Protein AF-A0A0F8WKS5-F1 (afdb_monomer_lite)

Secondary structure (DSSP, 8-state):
-HHHHHHHHHHHHHHHHHHHHHHH---HHHHHHHHHHHHHH--GGGGGG--EEEEEEE--SS--HHHHHHHHHHHHHTTEEEEEEEPPTT-HHHHHH-TTSTT--

Structure (mmCIF, N/CA/C/O backbone):
data_AF-A0A0F8WKS5-F1
#
_entry.id   AF-A0A0F8WKS5-F1
#
loop_
_atom_site.group_PDB
_atom_site.id
_atom_site.type_symbol
_atom_site.label_atom_id
_atom_site.label_alt_id
_atom_site.label_comp_id
_atom_site.label_asym_id
_atom_site.label_entity_id
_atom_site.label_seq_id
_atom_site.pdbx_PDB_ins_code
_atom_site.Cartn_x
_atom_site.Cartn_y
_atom_site.Cartn_z
_atom_site.occupancy
_atom_site.B_iso_or_equiv
_atom_site.auth_seq_id
_atom_site.auth_comp_id
_atom_site.auth_asym_id
_atom_site.auth_atom_id
_atom_site.pdbx_PDB_model_num
ATOM 1 N N . MET A 1 1 ? 2.352 -18.961 25.950 1.00 55.34 1 MET A N 1
ATOM 2 C CA . MET A 1 1 ? 1.310 -19.036 24.900 1.00 55.34 1 MET A CA 1
ATOM 3 C C . MET A 1 1 ? 0.205 -17.989 25.073 1.00 55.34 1 MET A C 1
ATOM 5 O O . MET A 1 1 ? -0.133 -17.367 24.085 1.00 55.34 1 MET A O 1
ATOM 9 N N . ASN A 1 2 ? -0.294 -17.699 26.287 1.00 60.78 2 ASN A N 1
ATOM 10 C CA . ASN A 1 2 ? -1.365 -16.696 26.487 1.00 60.78 2 ASN A CA 1
ATOM 11 C C . ASN A 1 2 ? -0.941 -15.215 26.369 1.00 60.78 2 ASN A C 1
ATOM 13 O O . ASN A 1 2 ? -1.789 -14.365 26.132 1.00 60.78 2 ASN A O 1
ATOM 17 N N . GLN A 1 3 ? 0.344 -14.885 26.538 1.00 60.25 3 GLN A N 1
ATOM 18 C CA . GLN A 1 3 ? 0.806 -13.490 26.520 1.00 60.25 3 GLN A CA 1
ATOM 19 C C . GLN A 1 3 ? 0.899 -12.910 25.094 1.00 60.25 3 GLN A C 1
ATOM 21 O O . GLN A 1 3 ? 0.333 -11.853 24.841 1.00 60.25 3 GLN A O 1
ATOM 26 N N . ALA A 1 4 ? 1.486 -13.652 24.148 1.00 59.72 4 ALA A N 1
ATOM 27 C CA . ALA A 1 4 ? 1.615 -13.229 22.748 1.00 59.72 4 ALA A CA 1
ATOM 28 C C . ALA A 1 4 ? 0.255 -13.044 22.042 1.00 59.72 4 ALA A C 1
ATOM 30 O O . ALA A 1 4 ? 0.064 -12.092 21.294 1.00 59.72 4 ALA A O 1
ATOM 31 N N . LEU A 1 5 ? -0.726 -13.908 22.339 1.00 59.69 5 LEU A N 1
ATOM 32 C CA . LEU A 1 5 ? -2.093 -13.785 21.811 1.00 59.69 5 LEU A CA 1
ATOM 33 C C . LEU A 1 5 ? -2.804 -12.520 22.323 1.00 59.69 5 LEU A C 1
ATOM 35 O O . LEU A 1 5 ? -3.561 -11.889 21.590 1.00 59.69 5 LEU A O 1
ATOM 39 N N . ASN A 1 6 ? -2.562 -12.121 23.574 1.00 62.12 6 ASN A N 1
ATOM 40 C CA . ASN A 1 6 ? -3.141 -10.898 24.137 1.00 62.12 6 ASN A CA 1
ATOM 41 C C . ASN A 1 6 ? -2.485 -9.628 23.577 1.00 62.12 6 ASN A C 1
ATOM 43 O O . ASN A 1 6 ? -3.166 -8.620 23.394 1.00 62.12 6 ASN A O 1
ATOM 47 N N . GLU A 1 7 ? -1.184 -9.676 23.291 1.00 63.62 7 GLU A N 1
ATOM 48 C CA . GLU A 1 7 ? -0.435 -8.574 22.679 1.00 63.62 7 GLU A CA 1
ATOM 49 C C . GLU A 1 7 ? -0.891 -8.337 21.228 1.00 63.62 7 GLU A C 1
ATOM 51 O O . GLU A 1 7 ? -1.295 -7.219 20.902 1.00 63.62 7 GLU A O 1
ATOM 56 N N . ALA A 1 8 ? -0.993 -9.392 20.410 1.00 64.06 8 ALA A N 1
ATOM 57 C CA . ALA A 1 8 ? -1.477 -9.304 19.027 1.00 64.06 8 ALA A CA 1
ATOM 58 C C . ALA A 1 8 ? -2.926 -8.777 18.922 1.00 64.06 8 ALA A C 1
ATOM 60 O O . ALA A 1 8 ? -3.247 -7.949 18.062 1.00 64.06 8 ALA A O 1
ATOM 61 N N . ASN A 1 9 ? -3.805 -9.195 19.841 1.00 67.88 9 ASN A N 1
ATOM 62 C CA . ASN A 1 9 ? -5.183 -8.699 19.913 1.00 67.88 9 ASN A CA 1
ATOM 63 C C . ASN A 1 9 ? -5.257 -7.206 20.284 1.00 67.88 9 ASN A C 1
ATOM 65 O O . ASN A 1 9 ? -6.106 -6.476 19.770 1.00 67.88 9 ASN A O 1
ATOM 69 N N . ASN A 1 10 ? -4.362 -6.734 21.157 1.00 77.69 10 ASN A N 1
ATOM 70 C CA . ASN A 1 10 ? -4.286 -5.329 21.558 1.00 77.69 10 ASN A CA 1
ATOM 71 C C . ASN A 1 10 ? -3.774 -4.446 20.408 1.00 77.69 10 ASN A C 1
ATOM 73 O O . ASN A 1 10 ? -4.318 -3.378 20.138 1.00 77.69 10 ASN A O 1
ATOM 77 N N . GLU A 1 11 ? -2.760 -4.902 19.678 1.00 78.06 11 GLU A N 1
ATOM 78 C CA . GLU A 1 11 ? -2.217 -4.155 18.542 1.00 78.06 11 GLU A CA 1
ATOM 79 C C . GLU A 1 11 ? -3.178 -4.105 17.350 1.00 78.06 11 GLU A C 1
ATOM 81 O O . GLU A 1 11 ? -3.350 -3.043 16.747 1.00 78.06 11 GLU A O 1
ATOM 86 N N . SER A 1 12 ? -3.891 -5.200 17.07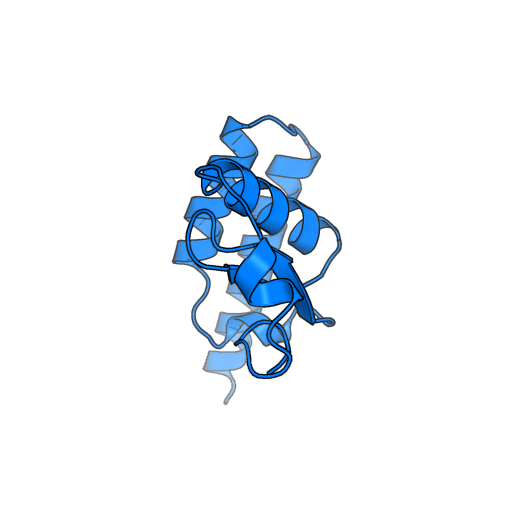6 1.00 78.25 12 SER A N 1
ATOM 87 C CA . SER A 1 12 ? -4.958 -5.229 16.068 1.00 78.25 12 SER A CA 1
ATOM 88 C C . SER A 1 12 ? -6.079 -4.233 16.388 1.00 78.25 12 SER A C 1
ATOM 90 O O . SER A 1 12 ? -6.557 -3.524 15.499 1.00 78.25 12 SER A O 1
ATOM 92 N N . ALA A 1 13 ? -6.467 -4.114 17.664 1.00 82.88 13 ALA A N 1
ATOM 93 C CA . ALA A 1 13 ? -7.439 -3.114 18.105 1.00 82.88 13 ALA A CA 1
ATOM 94 C C . ALA A 1 13 ? -6.922 -1.678 17.895 1.00 82.88 13 ALA A C 1
ATOM 96 O O . ALA A 1 13 ? -7.633 -0.851 17.326 1.00 82.88 13 ALA A O 1
ATOM 97 N N . LYS A 1 14 ? -5.657 -1.400 18.242 1.00 87.56 14 LYS A N 1
ATOM 98 C CA . LYS A 1 14 ? -5.031 -0.085 18.004 1.00 87.56 14 LYS A CA 1
ATOM 99 C C . LYS A 1 14 ? -4.999 0.291 16.524 1.00 87.56 14 LYS A C 1
ATOM 101 O O . LYS A 1 14 ? -5.267 1.441 16.183 1.00 87.56 14 LYS A O 1
ATOM 106 N N . ILE A 1 15 ? -4.668 -0.652 15.638 1.00 88.38 15 ILE A N 1
ATOM 107 C CA . ILE A 1 15 ? -4.675 -0.407 14.188 1.00 88.38 15 ILE A CA 1
ATOM 108 C C . ILE A 1 15 ? -6.087 -0.059 13.724 1.00 88.38 15 ILE A C 1
ATOM 110 O O . ILE A 1 15 ? -6.258 0.898 12.971 1.00 88.38 15 ILE A O 1
ATOM 114 N N . LYS A 1 16 ? -7.104 -0.778 14.205 1.00 89.06 16 LYS A N 1
ATOM 115 C CA . LYS A 1 16 ? -8.499 -0.480 13.876 1.00 89.06 16 LYS A CA 1
ATOM 116 C C . LYS A 1 16 ? -8.892 0.940 14.292 1.00 89.06 16 LYS A C 1
ATOM 118 O O . LYS A 1 16 ? -9.454 1.662 13.475 1.00 89.06 16 LYS A O 1
ATOM 123 N N . ASP A 1 17 ? -8.527 1.370 15.498 1.00 91.50 17 ASP A N 1
ATOM 124 C CA . ASP A 1 17 ? -8.804 2.730 15.985 1.00 91.50 17 ASP A CA 1
ATOM 125 C C . ASP A 1 17 ? -8.113 3.809 15.129 1.00 91.50 17 ASP A C 1
ATOM 127 O O . ASP A 1 17 ? -8.693 4.856 14.820 1.00 91.50 17 ASP A O 1
ATOM 131 N N . ILE A 1 18 ? -6.877 3.542 14.688 1.00 93.19 18 ILE A N 1
ATOM 132 C CA . ILE A 1 18 ? -6.148 4.421 13.764 1.00 93.19 18 ILE A CA 1
ATOM 133 C C . ILE A 1 18 ? -6.897 4.532 12.430 1.00 93.19 18 ILE A C 1
ATOM 135 O O . ILE A 1 18 ? -7.082 5.637 11.920 1.00 93.19 18 ILE A O 1
ATOM 139 N N . LEU A 1 19 ? -7.344 3.406 11.873 1.00 93.44 19 LEU A N 1
ATOM 140 C CA . LEU A 1 19 ? -8.058 3.368 10.597 1.00 93.44 19 LEU A CA 1
ATOM 141 C C . LEU A 1 19 ? -9.434 4.046 10.671 1.00 93.44 19 LEU A C 1
ATOM 143 O O . LEU A 1 19 ? -9.820 4.726 9.722 1.00 93.44 19 LEU A O 1
ATOM 147 N N . GLU A 1 20 ? -10.156 3.940 11.790 1.00 93.88 20 GLU A N 1
ATOM 148 C CA . GLU A 1 20 ? -11.429 4.653 11.986 1.00 93.88 20 GLU A CA 1
ATOM 149 C C . GLU A 1 20 ? -11.252 6.179 11.952 1.00 93.88 20 GLU A C 1
ATOM 151 O O . 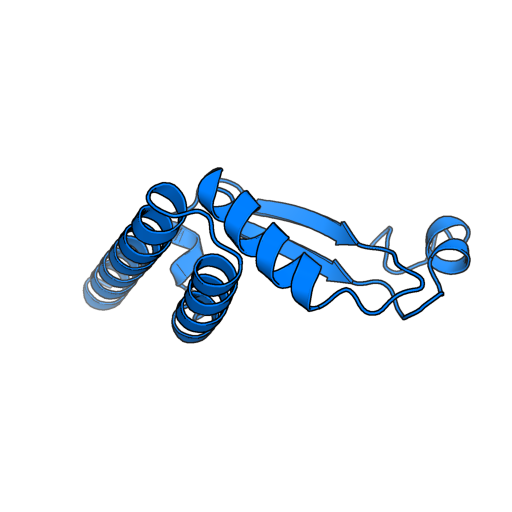GLU A 1 20 ? -12.098 6.892 11.409 1.00 93.88 20 GLU A O 1
ATOM 156 N N . THR A 1 21 ? -10.112 6.693 12.428 1.00 93.94 21 THR A N 1
ATOM 157 C CA . THR A 1 21 ? -9.783 8.124 12.293 1.00 93.94 21 THR A CA 1
ATOM 158 C C . THR A 1 21 ? -9.716 8.551 10.825 1.00 93.94 21 THR A C 1
ATOM 160 O O . THR A 1 21 ? -10.248 9.597 10.459 1.00 93.94 21 THR A O 1
ATOM 163 N N . VAL A 1 22 ? -9.097 7.727 9.974 1.00 95.88 22 VAL A N 1
ATOM 164 C CA . VAL A 1 22 ? -8.964 8.011 8.538 1.00 95.88 22 VAL A CA 1
ATOM 165 C C . VAL A 1 22 ? -10.313 7.918 7.823 1.00 95.88 22 VAL A C 1
ATOM 167 O O . VAL A 1 22 ? -10.592 8.738 6.953 1.00 95.88 22 VAL A O 1
ATOM 170 N N . LYS A 1 23 ? -11.177 6.966 8.204 1.00 94.56 23 LYS A N 1
ATOM 171 C CA . LYS A 1 23 ? -12.537 6.864 7.644 1.00 94.56 23 LYS A CA 1
ATOM 172 C C . LYS A 1 23 ? -13.386 8.096 7.947 1.00 94.56 23 LYS A C 1
ATOM 174 O O . LYS A 1 23 ? -14.178 8.504 7.104 1.00 94.56 23 LYS A O 1
ATOM 179 N N . SER A 1 24 ? -13.240 8.652 9.150 1.00 95.62 24 SER A N 1
ATOM 180 C CA . SER A 1 24 ? -13.999 9.821 9.600 1.00 95.62 24 SER A CA 1
ATOM 181 C C . SER A 1 24 ? -13.555 11.111 8.899 1.00 95.62 24 SER A C 1
ATOM 183 O O . SER A 1 24 ? -14.393 11.911 8.488 1.00 95.62 24 SER A O 1
ATOM 185 N N . ASP A 1 25 ? -12.244 11.298 8.718 1.00 96.06 25 ASP A N 1
ATOM 186 C CA . ASP A 1 25 ? -11.662 12.454 8.028 1.00 96.06 25 ASP A CA 1
ATOM 187 C C . ASP A 1 25 ? -10.536 12.001 7.073 1.00 96.06 25 ASP A C 1
ATOM 189 O O . ASP A 1 25 ? -9.376 11.871 7.490 1.00 96.06 25 ASP A O 1
ATOM 193 N N . PRO A 1 26 ? -10.848 11.750 5.786 1.00 93.88 26 PRO A N 1
ATOM 194 C CA . PRO A 1 26 ? -9.904 11.209 4.811 1.00 93.88 26 PRO A CA 1
ATOM 195 C C . PRO A 1 26 ? -8.986 12.296 4.222 1.00 93.88 26 PRO A C 1
ATOM 197 O O . PRO A 1 26 ? -8.906 12.489 3.009 1.00 93.88 26 PRO A O 1
ATOM 200 N N . SER A 1 27 ? -8.272 13.023 5.080 1.00 95.94 27 SER A N 1
ATOM 201 C CA . SER A 1 27 ? -7.272 14.014 4.676 1.00 95.94 27 SER A CA 1
ATOM 202 C C . SER A 1 27 ? -5.885 13.386 4.504 1.00 95.94 27 SER A C 1
ATOM 204 O O . SER A 1 27 ? -5.515 12.460 5.226 1.00 95.94 27 SER A O 1
ATOM 206 N N . TYR A 1 28 ? -5.056 13.933 3.606 1.00 94.25 28 TYR A N 1
ATOM 207 C CA . TYR A 1 28 ? -3.676 13.454 3.411 1.00 94.25 28 TYR A CA 1
ATOM 208 C C . TYR A 1 28 ? -2.869 13.405 4.721 1.00 94.25 28 TYR A C 1
ATOM 210 O O . TYR A 1 28 ? -2.097 12.478 4.954 1.00 94.25 28 TYR A O 1
ATOM 218 N N . ILE A 1 29 ? -3.083 14.380 5.610 1.00 95.62 29 ILE A N 1
ATOM 219 C CA . ILE A 1 29 ? -2.422 14.439 6.919 1.00 95.62 29 ILE A CA 1
ATOM 220 C C . ILE A 1 29 ? -2.813 13.228 7.774 1.00 95.62 29 ILE A C 1
ATOM 222 O O . ILE A 1 29 ? -1.945 12.613 8.393 1.00 95.62 29 ILE A O 1
ATOM 226 N N . ASN A 1 30 ? -4.093 12.848 7.785 1.00 96.19 30 ASN A N 1
ATOM 227 C CA . ASN A 1 30 ? -4.561 11.685 8.536 1.00 96.19 30 ASN A CA 1
ATOM 228 C C . ASN A 1 30 ? -4.043 10.375 7.941 1.00 96.19 30 ASN A C 1
ATOM 230 O O . ASN A 1 30 ? -3.618 9.511 8.704 1.00 96.19 30 ASN A O 1
ATOM 234 N N . TYR A 1 31 ? -3.974 10.261 6.611 1.00 96.81 31 TYR A N 1
ATOM 235 C CA . TYR A 1 31 ? -3.326 9.131 5.936 1.00 96.81 31 TYR A CA 1
ATOM 236 C C . TYR A 1 31 ? -1.856 8.998 6.339 1.00 96.81 31 TYR A C 1
ATOM 238 O O . TYR A 1 31 ? -1.425 7.936 6.786 1.00 96.81 31 TYR A O 1
ATOM 246 N N . TRP A 1 32 ? -1.090 10.086 6.249 1.00 96.00 32 TRP A N 1
ATOM 247 C CA . TRP A 1 32 ? 0.328 10.080 6.602 1.00 96.00 32 TRP A CA 1
ATOM 248 C C . TRP A 1 32 ? 0.551 9.742 8.080 1.00 96.00 32 TRP A C 1
ATOM 250 O O . TRP A 1 32 ? 1.396 8.912 8.423 1.00 96.00 32 TRP A O 1
ATOM 260 N N . ASN A 1 33 ? -0.244 10.339 8.969 1.00 95.25 33 ASN A N 1
ATOM 261 C CA . ASN A 1 33 ? -0.179 10.064 10.400 1.00 95.25 33 ASN A CA 1
ATOM 262 C C . ASN A 1 33 ? -0.533 8.606 10.714 1.00 95.25 33 ASN A C 1
ATOM 264 O O . ASN A 1 33 ? 0.141 7.982 11.534 1.00 95.25 33 ASN A O 1
ATOM 268 N N . ALA A 1 34 ? -1.566 8.057 10.071 1.00 94.88 34 ALA A N 1
ATOM 269 C CA . ALA A 1 34 ? -1.944 6.658 10.214 1.00 94.88 34 ALA A CA 1
ATOM 270 C C . ALA A 1 34 ? -0.821 5.732 9.739 1.00 94.88 34 ALA A C 1
ATOM 272 O O . ALA A 1 34 ? -0.423 4.840 10.484 1.00 94.88 34 ALA A O 1
ATOM 273 N N . TYR A 1 35 ? -0.245 6.001 8.567 1.00 94.88 35 TYR A N 1
ATOM 274 C CA . TYR A 1 35 ? 0.869 5.238 8.004 1.00 94.88 35 TYR A CA 1
ATOM 275 C C . TYR A 1 35 ? 2.066 5.196 8.959 1.00 94.88 35 TYR A C 1
ATOM 277 O O . TYR A 1 35 ? 2.553 4.121 9.307 1.00 94.88 35 TYR A O 1
ATOM 285 N N . LYS A 1 36 ? 2.488 6.353 9.484 1.00 93.50 36 LYS A N 1
ATOM 286 C CA . LYS A 1 36 ? 3.593 6.428 10.453 1.00 93.50 36 LYS A CA 1
ATOM 287 C C . LYS A 1 36 ? 3.298 5.678 11.754 1.00 93.50 36 LYS A C 1
ATOM 289 O O . LYS A 1 36 ? 4.199 5.030 12.282 1.00 93.50 36 LYS A O 1
ATOM 294 N N . LYS A 1 37 ? 2.066 5.758 12.272 1.00 92.75 37 LYS A N 1
ATOM 295 C CA . LYS A 1 37 ? 1.660 5.033 13.488 1.00 92.75 37 LYS A CA 1
ATOM 296 C C . LYS A 1 37 ? 1.635 3.525 13.257 1.00 92.75 37 LYS A C 1
ATOM 298 O O . LYS A 1 37 ? 2.174 2.788 14.073 1.00 92.75 37 LYS A O 1
ATOM 303 N N . ILE A 1 38 ? 1.062 3.070 12.146 1.00 90.06 38 ILE A N 1
ATOM 304 C CA . ILE A 1 38 ? 0.966 1.644 11.825 1.00 90.06 38 ILE A CA 1
ATOM 305 C C . ILE A 1 38 ? 2.358 1.040 11.633 1.00 90.06 38 ILE A C 1
ATOM 307 O O . ILE A 1 38 ? 2.625 0.014 12.243 1.00 90.06 38 ILE A O 1
ATOM 311 N N . GLN A 1 39 ? 3.274 1.719 10.930 1.00 87.19 39 GLN A N 1
ATOM 312 C CA . GLN A 1 39 ? 4.667 1.268 10.801 1.00 87.19 39 GLN A CA 1
ATOM 313 C C . GLN A 1 39 ? 5.373 1.056 12.144 1.00 87.19 39 GLN A C 1
ATOM 315 O O . GLN A 1 39 ? 6.206 0.166 12.263 1.00 87.19 39 GLN A O 1
ATOM 320 N N . SER A 1 40 ? 5.059 1.877 13.153 1.00 84.50 40 SER A N 1
ATOM 321 C CA . SER A 1 40 ? 5.633 1.729 14.498 1.00 84.50 40 SER A CA 1
ATOM 322 C C . SER A 1 40 ? 5.029 0.575 15.301 1.00 84.50 40 SER A C 1
ATOM 324 O O . SER A 1 40 ? 5.616 0.157 16.294 1.00 84.50 40 SER A O 1
ATOM 326 N N . ILE A 1 41 ? 3.854 0.095 14.886 1.00 81.19 41 ILE A N 1
ATOM 327 C CA . ILE A 1 41 ? 3.114 -0.981 15.539 1.00 81.19 41 ILE A CA 1
ATOM 328 C C . ILE A 1 41 ? 3.475 -2.322 14.901 1.00 81.19 41 ILE A C 1
ATOM 330 O O . ILE A 1 41 ? 3.727 -3.260 15.640 1.00 81.19 41 ILE A O 1
ATOM 334 N N . THR A 1 42 ? 3.561 -2.413 13.568 1.00 64.25 42 THR A N 1
ATOM 335 C CA . THR A 1 42 ? 3.896 -3.639 12.816 1.00 64.25 42 THR A CA 1
ATOM 336 C C . THR A 1 42 ? 5.257 -4.227 13.190 1.00 64.25 42 THR A C 1
ATOM 338 O O . THR A 1 42 ? 6.259 -3.996 12.522 1.00 64.25 42 THR A O 1
ATOM 341 N N . SER A 1 43 ? 5.258 -5.033 14.250 1.00 55.06 43 SER A N 1
ATOM 342 C CA . SER A 1 43 ? 6.123 -6.199 14.405 1.00 55.06 43 SER A CA 1
ATOM 343 C C . SER A 1 43 ? 5.501 -7.365 13.624 1.00 55.06 43 SER A C 1
ATOM 345 O O . SER A 1 43 ? 4.279 -7.421 13.472 1.00 55.06 43 SER A O 1
ATOM 347 N N . GLU A 1 44 ? 6.326 -8.282 13.115 1.00 55.41 44 GLU A N 1
ATOM 348 C CA . GLU A 1 44 ? 5.958 -9.401 12.217 1.00 55.41 44 GLU A CA 1
ATOM 349 C C . GLU A 1 44 ? 4.766 -10.264 12.701 1.00 55.41 44 GLU A C 1
ATOM 351 O O . GLU A 1 44 ? 4.146 -10.976 11.921 1.00 55.41 44 GLU A O 1
ATOM 356 N N . THR A 1 45 ? 4.402 -10.172 13.980 1.00 49.94 45 THR A N 1
ATOM 357 C CA . THR A 1 45 ? 3.314 -10.891 14.657 1.00 49.94 45 THR A CA 1
ATOM 358 C C . THR A 1 45 ? 1.892 -10.357 14.419 1.00 49.94 45 THR A C 1
ATOM 360 O O . THR A 1 45 ? 0.932 -11.028 14.785 1.00 49.94 45 THR A O 1
ATOM 363 N N . ILE A 1 46 ? 1.712 -9.164 13.842 1.00 53.38 46 ILE A N 1
ATOM 364 C CA . ILE A 1 46 ? 0.395 -8.481 13.762 1.00 53.38 46 ILE A CA 1
ATOM 365 C C . ILE A 1 46 ? -0.469 -8.948 12.579 1.00 53.38 46 ILE A C 1
ATOM 367 O O . ILE A 1 46 ? -1.659 -8.639 12.493 1.00 53.38 46 ILE A O 1
ATOM 371 N N . GLU A 1 47 ? 0.103 -9.736 11.672 1.00 54.78 47 GLU A N 1
ATOM 372 C CA . GLU A 1 47 ? -0.608 -10.264 10.504 1.00 54.78 47 GLU A CA 1
ATOM 373 C C . GLU A 1 47 ? -1.777 -11.210 10.867 1.00 54.78 47 GLU A C 1
ATOM 375 O O . GLU A 1 47 ? -2.667 -11.413 10.048 1.00 54.78 47 GLU A O 1
ATOM 380 N N . ASP A 1 48 ? -1.866 -11.695 12.112 1.00 51.53 48 ASP A N 1
ATOM 381 C CA . ASP A 1 48 ? -2.865 -12.683 12.564 1.00 51.53 48 ASP A CA 1
ATOM 382 C C . ASP A 1 48 ? -4.335 -12.189 12.599 1.00 51.53 48 ASP A C 1
ATOM 384 O O . ASP A 1 48 ? -5.254 -12.993 12.779 1.00 51.53 48 ASP A O 1
ATOM 388 N N . GLY A 1 49 ? -4.602 -10.887 12.419 1.00 52.12 49 GLY A N 1
ATOM 389 C CA . GLY A 1 49 ? -5.961 -10.310 12.445 1.00 52.12 49 GLY A CA 1
ATOM 390 C C . GLY A 1 49 ? -6.563 -9.938 11.081 1.00 52.12 49 GLY A C 1
ATOM 391 O O . GLY A 1 49 ? -7.779 -9.758 10.969 1.00 52.12 49 GLY A O 1
ATOM 392 N N . LEU A 1 50 ? -5.739 -9.809 10.039 1.00 60.38 50 LEU A N 1
ATOM 393 C CA . LEU A 1 50 ? -6.166 -9.471 8.680 1.00 60.38 50 LEU A CA 1
ATOM 394 C C . LEU A 1 50 ? -6.113 -10.741 7.829 1.00 60.38 50 LEU A C 1
ATOM 396 O O . LEU A 1 50 ? -5.077 -11.377 7.699 1.00 60.38 50 LEU A O 1
ATOM 400 N N . GLN A 1 51 ? -7.245 -11.126 7.244 1.00 65.25 51 GLN A N 1
ATOM 401 C CA . GLN A 1 51 ? -7.386 -12.479 6.692 1.00 65.25 51 GLN A CA 1
ATOM 402 C C . GLN A 1 51 ? -6.738 -12.664 5.315 1.00 65.25 51 GLN A C 1
ATOM 404 O O . GLN A 1 51 ? -6.538 -13.799 4.891 1.00 65.25 51 GLN A O 1
ATOM 409 N N . ASN A 1 52 ? -6.422 -11.574 4.608 1.00 81.31 52 ASN A N 1
ATOM 410 C CA . ASN A 1 52 ? -5.977 -11.637 3.221 1.00 81.31 52 ASN A CA 1
ATOM 411 C C . ASN A 1 52 ? -4.768 -10.734 2.972 1.00 81.31 52 ASN A C 1
ATOM 413 O O . ASN A 1 52 ? -4.821 -9.521 3.179 1.00 81.31 52 ASN A O 1
ATOM 417 N N . VAL A 1 53 ? -3.693 -11.323 2.455 1.00 87.19 53 VAL A N 1
ATOM 418 C CA . VAL A 1 53 ? -2.527 -10.585 1.964 1.00 87.19 53 VAL A CA 1
ATOM 419 C C . VAL A 1 53 ? -2.806 -10.096 0.545 1.00 87.19 53 VAL A C 1
ATOM 421 O O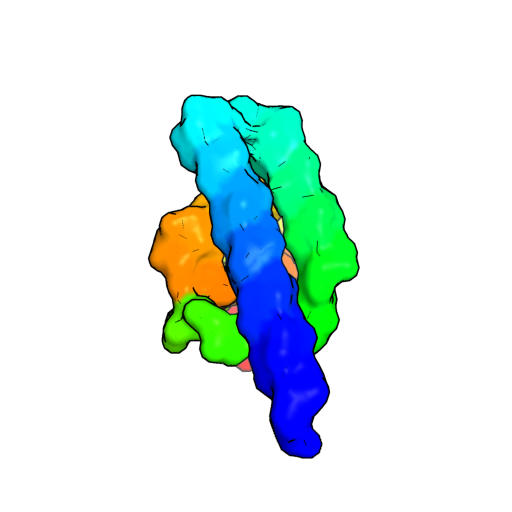 . VAL A 1 53 ? -3.119 -10.893 -0.340 1.00 87.19 53 VAL A O 1
ATOM 424 N N . LEU A 1 54 ? -2.656 -8.792 0.311 1.00 90.75 54 LEU A N 1
ATOM 425 C CA . LEU A 1 54 ? -2.660 -8.201 -1.022 1.00 90.75 54 LEU A CA 1
ATOM 426 C C . LEU A 1 54 ? -1.221 -7.896 -1.438 1.00 90.75 54 LEU A C 1
ATOM 428 O O . LEU A 1 54 ? -0.620 -6.921 -0.985 1.00 90.75 54 LEU A O 1
ATOM 432 N N . LYS A 1 55 ? -0.683 -8.723 -2.337 1.00 91.31 55 LYS A N 1
ATOM 433 C CA . LYS A 1 55 ? 0.608 -8.464 -2.979 1.00 91.31 55 LYS A CA 1
ATOM 434 C C . LYS A 1 55 ? 0.413 -7.500 -4.144 1.00 91.31 55 LYS A C 1
ATOM 436 O O . LYS A 1 55 ? -0.373 -7.780 -5.047 1.00 91.31 55 LYS A O 1
ATOM 441 N N . MET A 1 56 ? 1.129 -6.381 -4.134 1.00 93.25 56 MET A N 1
ATOM 442 C CA . MET A 1 56 ? 1.041 -5.354 -5.168 1.00 93.25 56 MET A CA 1
ATOM 443 C C . MET A 1 56 ? 2.433 -4.962 -5.657 1.00 93.25 56 MET A C 1
ATOM 445 O O . MET A 1 56 ? 3.263 -4.479 -4.892 1.00 93.25 56 MET A O 1
ATOM 449 N N . ALA A 1 57 ? 2.672 -5.131 -6.955 1.00 94.69 57 ALA A N 1
ATOM 450 C CA . ALA A 1 57 ? 3.855 -4.601 -7.615 1.00 94.69 57 ALA A CA 1
ATOM 451 C C . ALA A 1 57 ? 3.600 -3.159 -8.065 1.00 94.69 57 ALA A C 1
ATOM 453 O O . ALA A 1 57 ? 2.629 -2.894 -8.776 1.00 94.69 57 ALA A O 1
ATOM 454 N N . VAL A 1 58 ? 4.481 -2.234 -7.688 1.00 94.31 58 VAL A N 1
ATOM 455 C CA . VAL A 1 58 ? 4.406 -0.832 -8.100 1.00 94.31 58 VAL A CA 1
ATOM 456 C C . VAL A 1 58 ? 5.645 -0.469 -8.907 1.00 94.31 58 VAL A C 1
ATOM 458 O O . VAL A 1 58 ? 6.780 -0.571 -8.443 1.00 94.31 58 VAL A O 1
ATOM 461 N N . LEU A 1 59 ? 5.413 -0.065 -10.155 1.00 94.44 59 LEU A N 1
ATOM 462 C CA . LEU A 1 59 ? 6.448 0.279 -11.118 1.00 94.44 59 LEU A CA 1
ATOM 463 C C . LEU A 1 59 ? 6.278 1.741 -11.512 1.00 94.44 59 LEU A C 1
ATOM 465 O O . LEU A 1 59 ? 5.215 2.136 -11.986 1.00 94.44 59 LEU A O 1
ATOM 469 N N . SER A 1 60 ? 7.321 2.548 -11.323 1.00 92.56 60 SER A N 1
ATOM 470 C CA . SER A 1 60 ? 7.232 3.990 -11.545 1.00 92.56 60 SER A CA 1
ATOM 471 C C . SER A 1 60 ? 8.527 4.589 -12.092 1.00 92.56 60 SER A C 1
ATOM 473 O O . SER A 1 60 ? 9.632 4.105 -11.840 1.00 92.56 60 SER A O 1
ATOM 475 N N . SER A 1 61 ? 8.376 5.681 -12.840 1.00 94.06 61 SER A N 1
ATOM 476 C CA . SER A 1 61 ? 9.447 6.603 -13.239 1.00 94.06 61 SER A CA 1
ATOM 477 C C . SER A 1 61 ? 9.498 7.868 -12.371 1.00 94.06 61 SER A C 1
ATOM 479 O O . SER A 1 61 ? 10.184 8.824 -12.722 1.00 94.06 61 SER A O 1
ATOM 481 N N . TYR A 1 62 ? 8.753 7.891 -11.264 1.00 92.62 62 TYR A N 1
ATOM 482 C CA . TYR A 1 62 ? 8.661 8.993 -10.306 1.00 92.62 62 TYR A CA 1
ATOM 483 C C . TYR A 1 62 ? 8.901 8.486 -8.882 1.00 92.62 62 TYR A C 1
ATOM 485 O O . TYR A 1 62 ? 8.739 7.299 -8.599 1.00 92.62 62 TYR A O 1
ATOM 493 N N . THR A 1 63 ? 9.243 9.397 -7.973 1.00 91.25 63 THR A N 1
ATOM 494 C CA . THR A 1 63 ? 9.218 9.138 -6.528 1.00 91.25 63 THR A CA 1
ATOM 495 C C . THR A 1 63 ? 7.770 8.972 -6.075 1.00 91.25 63 THR A C 1
ATOM 497 O O . THR A 1 63 ? 6.960 9.880 -6.271 1.00 91.25 63 THR A O 1
ATOM 500 N N . ILE A 1 64 ? 7.437 7.820 -5.497 1.00 92.69 64 ILE A N 1
ATOM 501 C CA . ILE A 1 64 ? 6.053 7.452 -5.164 1.00 92.69 64 ILE A CA 1
ATOM 502 C C . ILE A 1 64 ? 5.846 7.162 -3.679 1.00 92.69 64 ILE A C 1
ATOM 504 O O . ILE A 1 64 ? 4.793 6.667 -3.304 1.00 92.69 64 ILE A O 1
ATOM 508 N N . ASP A 1 65 ? 6.805 7.490 -2.819 1.00 91.25 65 ASP A N 1
ATOM 509 C CA . ASP A 1 65 ? 6.714 7.241 -1.379 1.00 91.25 65 ASP A CA 1
ATOM 510 C C . ASP A 1 65 ? 5.423 7.802 -0.744 1.00 91.25 65 ASP A C 1
ATOM 512 O O . ASP A 1 65 ? 4.771 7.066 0.000 1.00 91.25 65 ASP A O 1
ATOM 516 N N . PRO A 1 66 ? 4.962 9.033 -1.072 1.00 92.69 66 PRO A N 1
ATOM 517 C CA . PRO A 1 66 ? 3.683 9.530 -0.560 1.00 92.69 66 PRO A CA 1
ATOM 518 C C . PRO A 1 66 ? 2.482 8.720 -1.061 1.00 92.69 66 PRO A C 1
ATOM 520 O O . PRO A 1 66 ? 1.527 8.504 -0.320 1.00 92.69 66 PRO A O 1
ATOM 523 N N . LEU A 1 67 ? 2.535 8.248 -2.311 1.00 93.56 67 LEU A N 1
ATOM 524 C CA . LEU A 1 67 ? 1.484 7.419 -2.898 1.00 93.56 67 LEU A CA 1
ATOM 525 C C . LEU A 1 67 ? 1.443 6.036 -2.239 1.00 93.56 67 LEU A C 1
ATOM 527 O O . LEU A 1 67 ? 0.359 5.546 -1.945 1.00 93.56 67 LEU A O 1
ATOM 531 N N . LEU A 1 68 ? 2.601 5.426 -1.970 1.00 94.31 68 LEU A N 1
ATOM 532 C CA . LEU A 1 68 ? 2.690 4.145 -1.265 1.00 94.31 68 LEU A CA 1
ATOM 533 C C . LEU A 1 68 ? 2.100 4.242 0.144 1.00 94.31 68 LEU A C 1
ATOM 535 O O . LEU A 1 68 ? 1.361 3.350 0.549 1.00 94.31 68 LEU A O 1
ATOM 539 N N . ALA A 1 69 ? 2.354 5.347 0.853 1.00 94.38 69 ALA A N 1
ATOM 540 C CA . ALA A 1 69 ? 1.748 5.593 2.159 1.00 94.38 69 ALA A CA 1
ATOM 541 C C . ALA A 1 69 ? 0.213 5.663 2.079 1.00 94.38 69 ALA A C 1
ATOM 543 O O . ALA A 1 69 ? -0.472 5.098 2.929 1.00 94.38 69 ALA A O 1
ATOM 544 N N . CYS A 1 70 ? -0.337 6.314 1.049 1.00 95.81 70 CYS A N 1
ATOM 545 C CA . CYS A 1 70 ? -1.783 6.338 0.826 1.00 95.81 70 CYS A CA 1
ATOM 546 C C . CYS A 1 70 ? -2.341 4.946 0.495 1.00 95.81 70 CYS A C 1
ATOM 548 O O . CYS A 1 70 ? -3.287 4.503 1.143 1.00 95.81 70 CYS A O 1
ATOM 550 N N . LEU A 1 71 ? -1.709 4.235 -0.446 1.00 95.50 71 LEU A N 1
ATOM 551 C CA . LEU A 1 71 ? -2.112 2.889 -0.862 1.00 95.50 71 LEU A CA 1
ATOM 552 C C . LEU A 1 71 ? -2.092 1.895 0.300 1.00 95.50 71 LEU A C 1
ATOM 554 O O . LEU A 1 71 ? -3.002 1.082 0.419 1.00 95.50 71 LEU A O 1
ATOM 558 N N . GLU A 1 72 ? -1.086 1.957 1.174 1.00 94.38 72 GLU A N 1
ATOM 559 C CA . GLU A 1 72 ? -1.023 1.109 2.365 1.00 94.38 72 GLU A CA 1
ATOM 560 C C . GLU A 1 72 ? -2.283 1.261 3.228 1.00 94.38 72 GLU A C 1
ATOM 562 O O . GLU A 1 72 ? -2.885 0.267 3.639 1.00 94.38 72 GLU A O 1
ATOM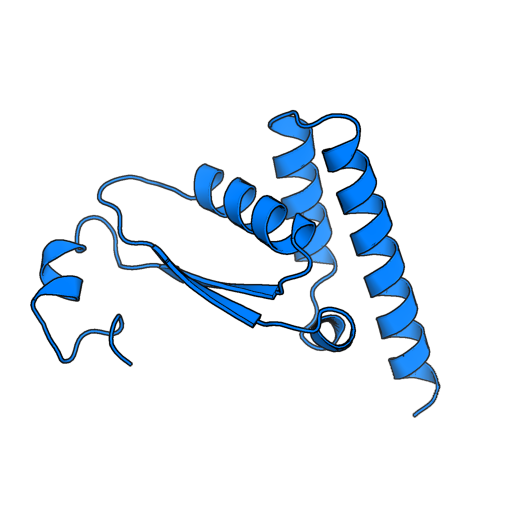 567 N N . ILE A 1 73 ? -2.704 2.500 3.481 1.00 95.50 73 ILE A N 1
ATOM 568 C CA . ILE A 1 73 ? -3.887 2.775 4.296 1.00 95.50 73 ILE A CA 1
ATOM 569 C C . ILE A 1 73 ? -5.165 2.351 3.578 1.00 95.50 73 ILE A C 1
ATOM 571 O O . ILE A 1 73 ? -5.990 1.687 4.201 1.00 95.50 73 ILE A O 1
ATOM 575 N N . ASP A 1 74 ? -5.306 2.645 2.284 1.00 95.69 74 ASP A N 1
ATOM 576 C CA . ASP A 1 74 ? -6.465 2.216 1.489 1.00 95.69 74 ASP A CA 1
ATOM 577 C C . ASP A 1 74 ? -6.643 0.692 1.522 1.00 95.69 74 ASP A C 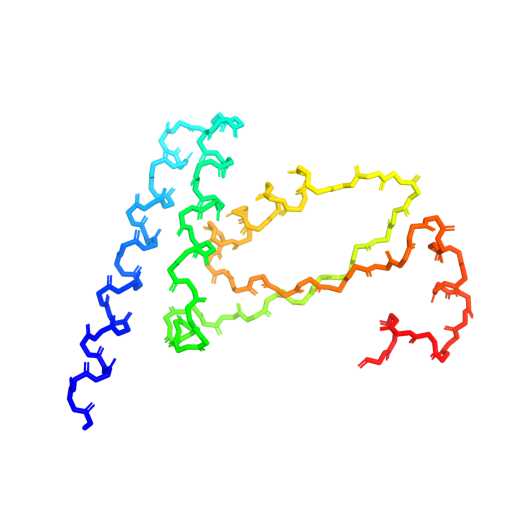1
ATOM 579 O O . ASP A 1 74 ? -7.736 0.179 1.765 1.00 95.69 74 ASP A O 1
ATOM 583 N N . ILE A 1 75 ? -5.553 -0.054 1.346 1.00 93.88 75 ILE A N 1
ATOM 584 C CA . ILE A 1 75 ? -5.565 -1.521 1.367 1.00 93.88 75 ILE A CA 1
ATOM 585 C C . ILE A 1 75 ? -5.961 -2.043 2.755 1.00 93.88 75 ILE A C 1
ATOM 587 O O . ILE A 1 75 ? -6.780 -2.959 2.871 1.00 93.88 75 ILE A O 1
ATOM 591 N N . ARG A 1 76 ? -5.443 -1.433 3.825 1.00 91.50 76 ARG A N 1
ATOM 592 C CA . ARG A 1 76 ? -5.808 -1.801 5.201 1.00 91.50 76 ARG A CA 1
ATOM 593 C C . ARG A 1 76 ? -7.259 -1.458 5.534 1.00 91.50 76 ARG A C 1
ATOM 595 O O . ARG A 1 76 ? -7.913 -2.232 6.228 1.00 91.50 76 ARG A O 1
ATOM 602 N N . LEU A 1 77 ? -7.795 -0.353 5.012 1.00 92.81 77 LEU A N 1
ATOM 603 C CA . LEU A 1 77 ? -9.214 0.004 5.132 1.00 92.81 77 LEU A CA 1
ATOM 604 C C . LEU A 1 77 ? -10.135 -1.030 4.467 1.00 92.81 77 LEU A C 1
ATOM 606 O O . LEU A 1 77 ? -11.262 -1.227 4.925 1.00 92.81 77 LEU A O 1
ATOM 610 N N . LEU A 1 78 ? -9.639 -1.723 3.439 1.00 91.56 78 LEU A N 1
ATOM 611 C CA . LEU A 1 78 ? -10.298 -2.856 2.785 1.00 91.56 78 LEU A CA 1
ATOM 612 C C . LEU A 1 78 ? -10.096 -4.196 3.521 1.00 91.56 78 LEU A C 1
ATOM 614 O O . LEU A 1 78 ? -10.531 -5.233 3.025 1.00 91.56 78 LEU A O 1
ATOM 618 N N . ASN A 1 79 ? -9.485 -4.186 4.711 1.00 88.06 79 ASN A N 1
ATOM 619 C CA . ASN A 1 79 ? -9.140 -5.362 5.517 1.00 88.06 79 ASN A CA 1
ATOM 620 C C . ASN A 1 79 ? -8.127 -6.317 4.855 1.00 88.06 79 ASN A C 1
ATOM 622 O O . ASN A 1 79 ? -8.189 -7.531 5.066 1.00 88.06 79 ASN A O 1
ATOM 626 N N . PHE A 1 80 ? -7.168 -5.777 4.099 1.00 89.25 80 PHE A N 1
ATOM 627 C CA . PHE A 1 80 ? -6.030 -6.531 3.567 1.00 89.25 80 PHE A CA 1
ATOM 628 C C . PHE A 1 80 ? -4.709 -6.136 4.239 1.00 89.25 80 PHE A C 1
ATOM 630 O O . PHE A 1 80 ? -4.539 -5.007 4.703 1.00 89.25 80 PHE A O 1
ATOM 637 N N . ILE A 1 81 ? -3.749 -7.062 4.238 1.00 87.50 81 ILE A N 1
ATOM 638 C CA . ILE A 1 81 ? -2.345 -6.785 4.567 1.00 87.50 81 ILE A CA 1
ATOM 639 C C . ILE A 1 81 ? -1.634 -6.380 3.273 1.00 87.50 81 ILE A C 1
ATOM 641 O O . ILE A 1 81 ? -1.509 -7.221 2.377 1.00 87.50 81 ILE A O 1
ATOM 645 N N . PRO A 1 82 ? -1.179 -5.126 3.131 1.00 90.75 82 PRO A N 1
ATOM 646 C CA . PRO A 1 82 ? -0.425 -4.715 1.958 1.00 90.75 82 PRO A CA 1
ATOM 647 C C . PRO A 1 82 ? 0.986 -5.304 1.992 1.00 90.75 82 PRO A C 1
ATOM 649 O O . PRO A 1 82 ? 1.720 -5.123 2.960 1.00 90.75 82 PRO A O 1
ATOM 652 N N . GLN A 1 83 ? 1.386 -5.954 0.903 1.00 91.06 83 GLN A N 1
ATOM 653 C CA . GLN A 1 83 ? 2.773 -6.325 0.638 1.00 91.06 83 GLN A CA 1
ATOM 654 C C . GLN A 1 83 ? 3.190 -5.732 -0.702 1.00 91.06 83 GLN A C 1
ATOM 656 O O . GLN A 1 83 ? 2.720 -6.157 -1.759 1.00 91.06 83 GLN A O 1
ATOM 661 N N . PHE A 1 84 ? 4.068 -4.734 -0.659 1.00 91.88 84 PHE A N 1
ATOM 662 C CA . PHE A 1 84 ? 4.525 -4.052 -1.861 1.00 91.88 84 PHE A CA 1
ATOM 663 C C . PHE A 1 84 ? 5.829 -4.646 -2.383 1.00 91.88 84 PHE A C 1
ATOM 665 O O . PHE A 1 84 ? 6.808 -4.773 -1.652 1.00 91.88 84 PHE A O 1
ATOM 672 N N . TYR A 1 85 ? 5.860 -4.917 -3.682 1.00 93.00 85 TYR A N 1
ATOM 673 C CA . TYR A 1 85 ? 7.097 -4.984 -4.447 1.00 93.00 85 TYR A CA 1
ATOM 674 C C . TYR A 1 85 ? 7.292 -3.634 -5.142 1.00 93.00 85 TYR A C 1
ATOM 676 O O . TYR A 1 85 ? 6.443 -3.212 -5.928 1.00 93.00 85 TYR A O 1
ATOM 684 N N . LEU A 1 86 ? 8.399 -2.947 -4.856 1.00 92.69 86 LEU A N 1
ATOM 685 C CA . LEU A 1 86 ? 8.742 -1.682 -5.500 1.00 92.69 86 LEU A CA 1
ATOM 686 C C . LEU A 1 86 ? 9.858 -1.910 -6.517 1.00 92.69 86 LEU A C 1
ATOM 688 O O . LEU A 1 86 ? 10.988 -2.232 -6.149 1.00 92.69 86 LEU A O 1
ATOM 692 N N . ALA A 1 87 ? 9.549 -1.714 -7.798 1.00 91.75 87 ALA A N 1
ATOM 693 C CA . ALA A 1 87 ? 10.571 -1.773 -8.833 1.00 91.75 87 ALA A CA 1
ATOM 694 C C . ALA A 1 87 ? 11.573 -0.614 -8.691 1.00 91.75 87 ALA A C 1
ATOM 69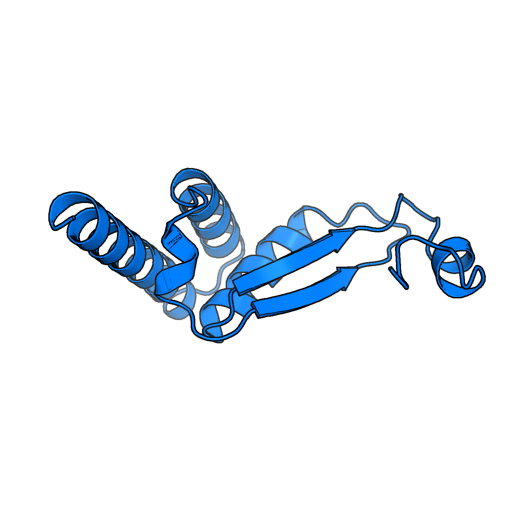6 O O . ALA A 1 87 ? 11.191 0.487 -8.276 1.00 91.75 87 ALA A O 1
ATOM 697 N N . PRO A 1 88 ? 12.839 -0.806 -9.106 1.00 90.56 88 PRO A N 1
ATOM 698 C CA . PRO A 1 88 ? 13.813 0.275 -9.112 1.00 90.56 88 PRO A CA 1
ATOM 699 C C . PRO A 1 88 ? 13.355 1.463 -9.967 1.00 90.56 88 PRO A C 1
ATOM 701 O O . PRO A 1 88 ? 12.667 1.307 -10.984 1.00 90.56 88 PRO A O 1
ATOM 704 N N . PHE A 1 89 ? 13.785 2.661 -9.566 1.00 92.12 89 PHE A N 1
ATOM 705 C CA . PHE A 1 89 ? 13.392 3.914 -10.203 1.00 92.12 89 PHE A CA 1
ATOM 706 C C . PHE A 1 89 ? 13.605 3.888 -11.722 1.00 92.12 89 PHE A C 1
ATOM 708 O O . PHE A 1 89 ? 14.707 3.624 -12.204 1.00 92.12 89 PHE A O 1
ATOM 715 N N . ASN A 1 90 ? 12.542 4.200 -12.471 1.00 92.50 90 ASN A N 1
ATOM 716 C CA . ASN A 1 90 ? 12.544 4.291 -13.933 1.00 92.50 90 ASN A CA 1
ATOM 717 C C . ASN A 1 90 ? 12.978 2.998 -14.661 1.00 92.50 90 ASN A C 1
ATOM 719 O O . ASN A 1 90 ? 13.351 3.038 -15.832 1.00 92.50 90 ASN A O 1
ATOM 723 N N . GLN A 1 91 ? 12.883 1.836 -14.006 1.00 93.25 91 GLN A N 1
ATOM 724 C CA . GLN A 1 91 ? 13.165 0.532 -14.620 1.00 93.25 91 GLN A CA 1
ATOM 725 C C . GLN A 1 91 ? 11.901 -0.243 -15.002 1.00 93.25 91 GLN A C 1
ATOM 727 O O . GLN A 1 91 ? 11.977 -1.426 -15.324 1.00 93.25 91 GLN A O 1
ATOM 732 N N . TYR A 1 92 ? 10.733 0.408 -15.020 1.00 92.44 92 TYR A N 1
ATOM 733 C CA . TYR A 1 92 ? 9.456 -0.268 -15.263 1.00 92.44 92 TYR A CA 1
ATOM 734 C C . TYR A 1 92 ? 9.446 -1.083 -16.569 1.00 92.44 92 TYR A C 1
ATOM 736 O O . TYR A 1 92 ? 9.016 -2.230 -16.566 1.00 92.44 92 TYR A O 1
ATOM 744 N N . ARG A 1 93 ? 9.999 -0.549 -17.670 1.00 93.25 93 ARG A N 1
ATOM 745 C CA . ARG A 1 93 ? 10.099 -1.291 -18.943 1.00 93.25 93 ARG A CA 1
ATOM 746 C C . ARG A 1 93 ? 10.985 -2.528 -18.830 1.00 93.25 93 ARG A C 1
ATOM 748 O O . ARG A 1 93 ? 10.623 -3.571 -19.356 1.00 93.25 93 ARG A O 1
ATOM 755 N N . GLN A 1 94 ? 12.132 -2.406 -18.163 1.00 93.31 94 GLN A N 1
ATOM 756 C CA . GLN A 1 94 ? 13.070 -3.514 -17.996 1.00 93.31 94 GLN A CA 1
ATOM 757 C C . GLN A 1 94 ? 12.442 -4.631 -17.159 1.00 93.31 94 GLN A C 1
ATOM 759 O O . GLN A 1 94 ? 12.495 -5.783 -17.569 1.00 93.31 94 GLN A O 1
ATOM 764 N N . GLN A 1 95 ? 11.788 -4.279 -16.047 1.00 93.75 95 GLN A N 1
ATOM 765 C CA . GLN A 1 95 ? 11.095 -5.242 -15.188 1.00 93.75 95 GLN A CA 1
ATOM 766 C C . GLN A 1 95 ? 9.955 -5.964 -15.927 1.00 93.75 95 GLN A C 1
ATOM 768 O O . GLN A 1 95 ? 9.760 -7.152 -15.715 1.00 93.75 95 GLN A O 1
ATOM 773 N N . ILE A 1 96 ? 9.231 -5.276 -16.819 1.00 94.50 96 ILE A N 1
ATOM 774 C CA . ILE A 1 96 ? 8.130 -5.869 -17.600 1.00 94.50 96 ILE A CA 1
ATOM 775 C C . ILE A 1 96 ? 8.633 -6.781 -18.733 1.00 94.50 96 ILE A C 1
ATOM 777 O O . ILE A 1 96 ? 7.990 -7.772 -19.054 1.00 94.50 96 ILE A O 1
ATOM 781 N N . ILE A 1 97 ? 9.739 -6.436 -19.396 1.00 96.38 97 ILE A N 1
ATOM 782 C CA . ILE A 1 97 ? 10.214 -7.185 -20.574 1.00 96.38 97 ILE A CA 1
ATOM 783 C C . ILE A 1 97 ? 11.034 -8.413 -20.167 1.00 96.38 97 ILE A C 1
ATOM 785 O O . ILE A 1 97 ? 10.949 -9.450 -20.823 1.00 96.38 97 ILE A O 1
ATOM 789 N N . ASP A 1 98 ? 11.850 -8.295 -19.120 1.00 94.69 98 ASP A N 1
ATOM 790 C CA . ASP A 1 98 ? 12.673 -9.400 -18.639 1.00 94.69 98 ASP A CA 1
ATOM 791 C C . ASP A 1 98 ? 11.825 -10.369 -17.807 1.00 94.69 98 ASP A C 1
ATOM 793 O O . ASP A 1 98 ? 11.457 -10.079 -16.671 1.00 94.69 98 ASP A O 1
ATOM 797 N N . SER A 1 99 ? 11.539 -11.547 -18.363 1.00 94.31 99 SER A N 1
ATOM 798 C CA . SER A 1 99 ? 10.785 -12.601 -17.676 1.00 94.31 99 SER A CA 1
ATOM 799 C C . SER A 1 99 ? 11.495 -13.158 -16.437 1.00 94.31 99 SER A C 1
ATOM 801 O O . SER A 1 99 ? 10.864 -13.853 -15.649 1.00 94.31 99 SER A O 1
ATOM 803 N N . ASN A 1 100 ? 12.792 -12.880 -16.263 1.00 94.50 100 ASN A N 1
ATOM 804 C CA . ASN A 1 100 ? 13.563 -13.261 -15.078 1.00 94.50 100 ASN A CA 1
ATOM 805 C C . ASN A 1 100 ? 13.650 -12.133 -14.040 1.00 94.50 100 ASN A C 1
ATOM 807 O O . ASN A 1 100 ? 14.377 -12.260 -13.053 1.00 94.50 100 ASN A O 1
ATOM 811 N N . SER A 1 101 ? 12.956 -11.015 -14.258 1.00 93.12 101 SER A N 1
ATOM 812 C CA . SER A 1 101 ? 12.982 -9.889 -13.335 1.00 93.12 101 SER A CA 1
ATOM 813 C C . SER A 1 101 ? 12.325 -10.236 -11.993 1.00 93.12 101 SER A C 1
ATOM 815 O O . SER A 1 101 ? 11.547 -11.187 -11.869 1.00 93.12 101 SER A O 1
ATOM 817 N N . ALA A 1 102 ? 12.609 -9.434 -10.966 1.00 90.75 102 ALA A N 1
ATOM 818 C CA . ALA A 1 102 ? 12.003 -9.609 -9.646 1.00 90.75 102 ALA A CA 1
ATOM 819 C C . ALA A 1 102 ? 10.490 -9.312 -9.633 1.00 90.75 102 ALA A C 1
ATOM 821 O O . ALA A 1 102 ? 9.836 -9.564 -8.634 1.00 90.75 102 ALA A O 1
ATOM 822 N N . LEU A 1 103 ? 9.920 -8.794 -10.728 1.00 92.56 103 LEU A N 1
ATOM 823 C CA . LEU A 1 103 ? 8.472 -8.654 -10.875 1.00 92.56 103 LEU A CA 1
ATOM 824 C C . LEU A 1 103 ? 7.756 -10.012 -10.961 1.00 92.56 103 LEU A C 1
ATOM 826 O O . LEU A 1 103 ? 6.606 -10.124 -10.542 1.00 92.56 103 LEU A O 1
ATOM 830 N N . TYR A 1 104 ? 8.412 -11.012 -11.552 1.00 92.31 104 TYR A N 1
ATOM 831 C CA . TYR A 1 104 ? 7.823 -12.319 -11.858 1.00 92.31 104 TYR A CA 1
ATOM 832 C C . TYR A 1 104 ? 8.188 -13.417 -10.847 1.00 92.31 104 TYR A C 1
ATOM 834 O O . TYR A 1 104 ? 7.717 -14.544 -11.000 1.00 92.31 104 TYR A O 1
ATOM 842 N N . ASN A 1 105 ? 9.002 -13.097 -9.835 1.00 81.38 105 ASN A N 1
ATOM 843 C CA . ASN A 1 105 ? 9.496 -14.018 -8.804 1.00 81.38 105 ASN A CA 1
ATOM 844 C C . ASN A 1 105 ? 9.056 -13.563 -7.410 1.00 81.38 105 ASN A C 1
ATOM 846 O O . ASN A 1 105 ? 8.708 -14.443 -6.591 1.00 81.38 105 ASN A O 1
#

Organism: NCBI:txid412755

Sequence (105 aa):
MNQALNEANNESAKIKDILETVKSDPSYINYWNAYKKIQSITSETIEDGLQNVLKMAVLSSYTIDPLLACLEIDIRLLNFIPQFYLAPFNQYRQQIIDSNSALYN

Radius of gyration: 15.96 Å; chains: 1; bounding box: 28×34×47 Å

pLDDT: mean 85.84, std 13.49, range [49.94, 96.81]

InterPro domains:
  IPR036514 SGNH hydrolase superfamily [G3DSA:3.40.50.1110] (30-105)

Foldseek 3Di:
DVPLVVLLVVLLVVLVVLLVQCVVPVDLVSLQVSLVVNVVSDDVSNCVQQDAEDEDEDEEQDDCVSVVSNVCSVCVNVSYHYDYDYDPHPCRVVQVPDCPHPVND